Protein AF-A0AAW7YVW0-F1 (afdb_monomer)

pLDDT: mean 72.24, std 12.11, range [36.5, 84.19]

Radius of gyration: 11.52 Å; Cα contacts (8 Å, |Δi|>4): 104; chains: 1; bounding box: 27×32×23 Å

Foldseek 3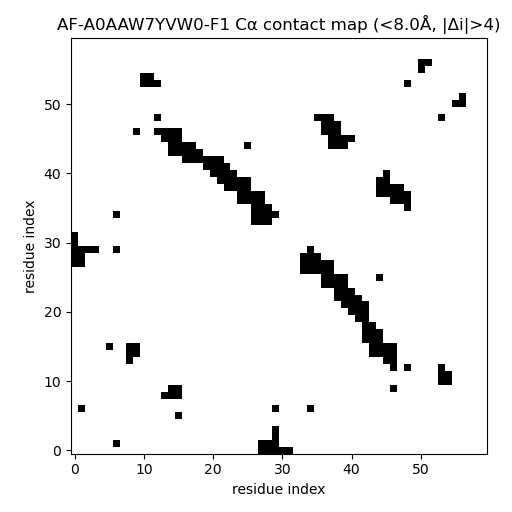Di:
DDDPVQLVCVLQQHKHQAQDQDAAKDFDDDPNRRPAIFGHDGRITHNPPPV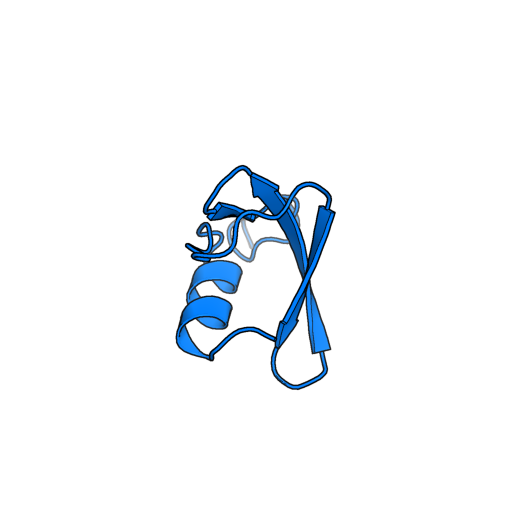VPRPPDDPD

Nearest PDB structures (foldseek):
  2frx-assembly2_B  TM=7.590E-01  e=1.346E-03  Escherichia coli
  1sgv-assembly2_B  TM=8.033E-01  e=7.890E-01  Mycobacterium tuberculosis H37Rv
  1sgv-assembly1_A  TM=7.941E-01  e=1.196E+00  Mycobacterium tuberculosis H37Rv

Secondary structure (DSSP, 8-state):
---HHHHHHHHTTPPEE--S---EEEEEEETTEEEEEEEEETTEEEE-S-TTTSS-S---

Solvent-accessible surface area (backbone atoms only — not comparable to full-atom values): 3632 Å² total; per-residue (Å²): 120,52,54,74,67,53,46,50,40,46,63,72,63,36,64,42,83,37,92,58,81,51,80,47,78,40,80,41,29,43,94,93,37,78,78,45,46,26,35,35,52,56,51,30,29,39,58,60,58,55,66,88,75,39,89,73,73,72,101,119

Mean predicted aligned error: 8.28 Å

Structure (mmCIF, N/CA/C/O backbone):
data_AF-A0AAW7YVW0-F1
#
_entry.id   AF-A0AAW7YVW0-F1
#
loop_
_atom_site.group_PDB
_atom_site.id
_atom_site.type_symbol
_atom_site.label_atom_id
_atom_site.label_alt_id
_atom_site.label_comp_id
_atom_site.label_asym_id
_atom_site.label_entity_id
_atom_site.label_seq_id
_atom_site.pdbx_PDB_ins_code
_atom_site.Cartn_x
_atom_site.Cartn_y
_atom_site.Cartn_z
_atom_site.occupancy
_atom_site.B_iso_or_equiv
_atom_site.auth_seq_id
_atom_site.auth_comp_id
_atom_site.auth_asym_id
_atom_site.auth_atom_id
_atom_site.pdbx_PDB_model_num
ATOM 1 N N . GLU A 1 1 ? -0.909 -9.198 0.518 1.00 68.81 1 GLU A N 1
ATOM 2 C CA . GLU A 1 1 ? -1.370 -8.784 1.855 1.00 68.81 1 GLU A CA 1
ATOM 3 C C . GLU A 1 1 ? -0.370 -7.807 2.451 1.00 68.81 1 GLU A C 1
ATOM 5 O O . GLU A 1 1 ? 0.831 -8.034 2.312 1.00 68.81 1 GLU A O 1
ATOM 10 N N . LEU A 1 2 ? -0.845 -6.698 3.012 1.00 75.50 2 LEU A N 1
ATOM 11 C CA . LEU A 1 2 ? -0.001 -5.711 3.689 1.00 75.50 2 LEU A CA 1
ATOM 12 C C . LEU A 1 2 ? 0.211 -6.079 5.159 1.00 75.50 2 LEU A C 1
ATOM 14 O O . LEU A 1 2 ? -0.649 -6.696 5.782 1.00 75.50 2 LEU A O 1
ATOM 18 N N . ASN A 1 3 ? 1.329 -5.639 5.734 1.00 81.25 3 ASN A N 1
ATOM 19 C CA . ASN A 1 3 ? 1.507 -5.649 7.188 1.00 81.25 3 ASN A CA 1
ATOM 20 C C . ASN A 1 3 ? 0.774 -4.471 7.842 1.00 81.25 3 ASN A C 1
ATOM 22 O O . ASN A 1 3 ? 0.513 -3.467 7.186 1.00 81.25 3 ASN A O 1
ATOM 26 N N . GLY A 1 4 ? 0.497 -4.550 9.149 1.00 79.69 4 GLY A N 1
ATOM 27 C CA . GLY A 1 4 ? -0.225 -3.491 9.875 1.00 79.69 4 GLY A CA 1
ATOM 28 C C . GLY A 1 4 ? 0.407 -2.099 9.740 1.00 79.69 4 GLY A C 1
ATOM 29 O O . GLY A 1 4 ? -0.310 -1.114 9.601 1.00 79.69 4 GLY A O 1
ATOM 30 N N . GLN A 1 5 ? 1.741 -2.023 9.679 1.00 82.50 5 GLN A N 1
ATOM 31 C CA . GLN A 1 5 ? 2.468 -0.768 9.443 1.00 82.50 5 GLN A CA 1
ATOM 32 C C . GLN A 1 5 ? 2.207 -0.208 8.038 1.00 82.50 5 GLN A C 1
ATOM 34 O O . GLN A 1 5 ? 1.821 0.946 7.892 1.00 82.50 5 GLN A O 1
ATOM 39 N N . GLN A 1 6 ? 2.316 -1.055 7.014 1.00 80.81 6 GLN A N 1
ATOM 40 C CA . GLN A 1 6 ? 2.042 -0.676 5.629 1.00 80.81 6 GLN A CA 1
ATOM 41 C C . GLN A 1 6 ? 0.567 -0.298 5.435 1.00 80.81 6 GLN A C 1
ATOM 43 O O . GLN A 1 6 ? 0.253 0.692 4.784 1.00 80.81 6 GLN A O 1
ATOM 48 N N . ALA A 1 7 ? -0.361 -1.051 6.027 1.00 79.69 7 ALA A N 1
ATOM 49 C CA . ALA A 1 7 ? -1.777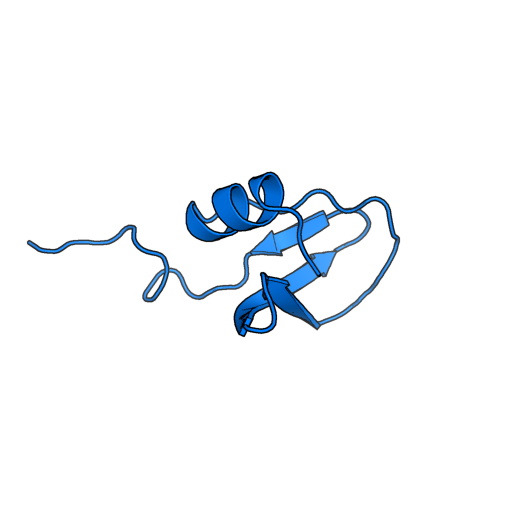 -0.709 5.995 1.00 79.69 7 ALA A CA 1
ATOM 50 C C . ALA A 1 7 ? -2.024 0.668 6.630 1.00 79.69 7 ALA A C 1
ATOM 52 O O . ALA A 1 7 ? -2.747 1.475 6.053 1.00 79.69 7 ALA A O 1
ATOM 53 N N . HIS A 1 8 ? -1.382 0.970 7.764 1.00 80.50 8 HIS A N 1
ATO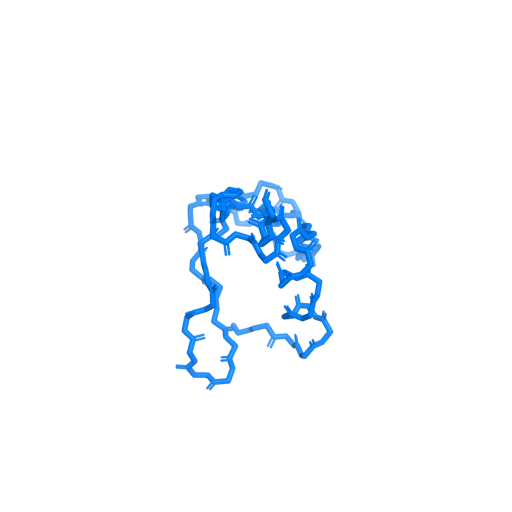M 54 C CA . HIS A 1 8 ? -1.461 2.285 8.400 1.00 80.50 8 HIS A CA 1
ATOM 55 C C . HIS 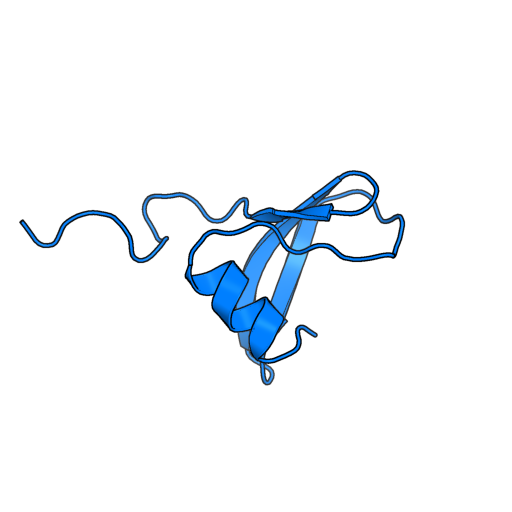A 1 8 ? -0.941 3.405 7.486 1.00 80.50 8 HIS A C 1
ATOM 57 O O . HIS A 1 8 ? -1.638 4.398 7.290 1.00 80.50 8 HIS A O 1
ATOM 63 N N . GLU A 1 9 ? 0.227 3.230 6.863 1.00 80.75 9 GLU A N 1
ATOM 64 C CA . GLU A 1 9 ? 0.782 4.188 5.896 1.00 80.75 9 GLU A CA 1
ATOM 65 C C . GLU A 1 9 ? -0.164 4.415 4.710 1.00 80.75 9 GLU A C 1
ATOM 67 O O . GLU A 1 9 ? -0.417 5.557 4.321 1.00 80.75 9 GLU A O 1
ATOM 72 N N . PHE A 1 10 ? -0.757 3.341 4.189 1.00 78.12 10 PHE A N 1
ATOM 73 C CA . PHE A 1 10 ? -1.736 3.412 3.111 1.00 78.12 10 PHE A CA 1
ATOM 74 C C . PHE A 1 10 ? -2.992 4.194 3.521 1.00 78.12 10 PHE A C 1
ATOM 76 O O . PHE A 1 10 ? -3.454 5.058 2.775 1.00 78.12 10 PHE A O 1
ATOM 83 N N . TYR A 1 11 ? -3.509 3.956 4.732 1.00 73.19 11 TYR A N 1
ATOM 84 C CA . TYR A 1 11 ? -4.631 4.715 5.296 1.00 73.19 11 TYR A CA 1
ATOM 85 C C . TYR A 1 11 ? -4.306 6.200 5.500 1.00 73.19 11 TYR A C 1
ATOM 87 O O . TYR A 1 11 ? -5.205 7.035 5.405 1.00 73.19 11 TYR A O 1
ATOM 95 N N . GLN A 1 12 ? -3.038 6.537 5.738 1.00 75.06 12 GLN A N 1
ATOM 96 C CA . GLN A 1 12 ? -2.545 7.917 5.792 1.00 75.06 12 GLN A CA 1
ATOM 97 C C . GLN A 1 12 ? -2.280 8.521 4.401 1.00 75.06 12 GLN A C 1
ATOM 99 O O . GLN A 1 12 ? -1.780 9.640 4.293 1.00 75.06 12 GLN A O 1
ATOM 104 N N . GLY A 1 13 ? -2.590 7.794 3.325 1.00 73.00 13 GLY A N 1
ATOM 105 C CA . GLY A 1 13 ? -2.380 8.242 1.953 1.00 73.00 13 GLY A CA 1
ATOM 106 C C . GLY A 1 13 ? -0.921 8.194 1.492 1.00 73.00 13 GLY A C 1
ATOM 107 O O . GLY A 1 13 ? -0.606 8.785 0.456 1.00 73.00 13 GLY A O 1
ATOM 108 N N . LYS A 1 14 ? -0.037 7.507 2.226 1.00 77.19 14 LYS A N 1
ATOM 109 C CA . LYS A 1 14 ? 1.370 7.329 1.851 1.00 77.19 14 LYS A CA 1
ATOM 110 C C . LYS A 1 14 ? 1.552 6.189 0.851 1.00 77.19 14 LYS A C 1
ATOM 112 O O . LYS A 1 14 ? 0.751 5.257 0.768 1.00 77.19 14 LYS A O 1
ATOM 117 N N . ASP A 1 15 ? 2.618 6.286 0.062 1.00 82.25 15 ASP A N 1
ATOM 118 C CA . ASP A 1 15 ? 3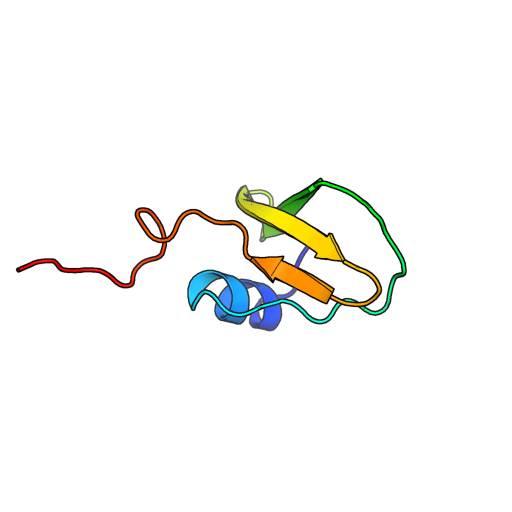.065 5.207 -0.811 1.00 82.25 15 ASP A CA 1
ATOM 119 C C . ASP A 1 15 ? 3.696 4.055 -0.023 1.00 82.25 15 ASP A C 1
ATOM 121 O O . ASP A 1 15 ? 4.368 4.256 0.983 1.00 82.25 15 ASP A O 1
ATOM 125 N N . ILE A 1 16 ? 3.480 2.832 -0.511 1.00 82.50 16 ILE A N 1
ATOM 126 C CA . ILE A 1 16 ? 4.027 1.619 0.097 1.00 82.50 16 ILE A CA 1
ATOM 127 C C . ILE A 1 16 ? 5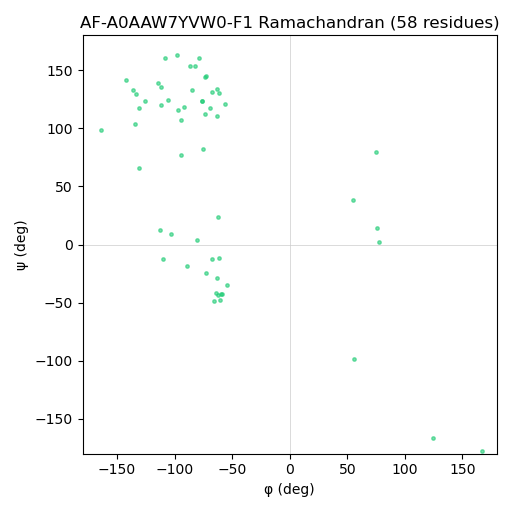.300 1.256 -0.656 1.00 82.50 16 ILE A C 1
ATOM 129 O O . ILE A 1 16 ? 5.257 0.919 -1.846 1.00 82.50 16 ILE A O 1
ATOM 133 N N . ALA A 1 17 ? 6.438 1.292 0.033 1.00 78.25 17 ALA A N 1
ATOM 134 C CA . ALA A 1 17 ? 7.668 0.717 -0.489 1.00 78.25 17 ALA A CA 1
ATOM 135 C C . ALA A 1 17 ? 7.518 -0.809 -0.513 1.00 78.25 17 ALA A C 1
ATOM 137 O O . ALA A 1 17 ? 7.320 -1.441 0.527 1.00 78.25 17 ALA A O 1
ATOM 138 N N . TYR A 1 18 ? 7.575 -1.400 -1.707 1.00 77.69 18 TYR A N 1
ATOM 139 C CA . TYR A 1 18 ? 7.461 -2.843 -1.863 1.00 77.69 18 TYR A CA 1
ATOM 140 C C . TYR A 1 18 ? 8.607 -3.334 -2.754 1.00 77.69 18 TYR A C 1
ATOM 142 O O . TYR A 1 18 ? 8.663 -2.960 -3.926 1.00 77.69 18 TYR A O 1
ATOM 150 N N . PRO A 1 19 ? 9.511 -4.187 -2.232 1.00 67.38 19 PRO A N 1
ATOM 151 C CA . PRO A 1 19 ? 10.785 -4.506 -2.882 1.00 67.38 19 PRO A CA 1
ATOM 152 C C . PRO A 1 19 ? 10.644 -5.291 -4.192 1.00 67.38 19 PRO A C 1
ATOM 154 O O . PRO A 1 19 ? 11.607 -5.408 -4.947 1.00 67.38 19 PRO A O 1
ATOM 157 N N . ASN A 1 20 ? 9.456 -5.828 -4.480 1.00 69.06 20 ASN A N 1
ATOM 158 C CA . ASN A 1 20 ? 9.190 -6.530 -5.728 1.00 69.06 20 ASN A CA 1
ATOM 159 C C . ASN A 1 20 ? 9.064 -5.565 -6.918 1.00 69.06 20 ASN A C 1
ATOM 161 O O . ASN A 1 20 ? 8.524 -4.465 -6.819 1.00 69.06 20 ASN A O 1
ATOM 165 N N . ALA A 1 21 ? 9.536 -5.998 -8.082 1.00 62.59 21 ALA A N 1
ATOM 166 C CA . ALA A 1 21 ? 9.397 -5.251 -9.323 1.00 62.59 21 ALA A CA 1
ATOM 167 C C . ALA A 1 21 ? 8.150 -5.724 -10.075 1.00 62.59 21 ALA A C 1
ATOM 169 O O . ALA A 1 21 ? 8.249 -6.491 -11.028 1.00 62.59 21 ALA A O 1
ATOM 170 N N . ASN A 1 22 ? 6.972 -5.285 -9.634 1.00 68.12 22 ASN A N 1
ATOM 171 C CA . ASN A 1 22 ? 5.727 -5.535 -10.355 1.00 68.12 22 ASN A CA 1
ATOM 172 C C . ASN A 1 22 ? 5.329 -4.328 -11.223 1.00 68.12 22 ASN A C 1
ATOM 174 O O . ASN A 1 22 ? 5.859 -3.219 -11.090 1.00 68.12 22 ASN A O 1
ATOM 178 N N . LYS A 1 23 ? 4.426 -4.543 -12.177 1.00 71.94 23 LYS A N 1
ATOM 179 C CA . LYS A 1 23 ? 3.894 -3.478 -13.035 1.00 71.94 23 LYS A CA 1
ATOM 180 C C . LYS A 1 23 ? 2.391 -3.643 -13.154 1.00 71.94 23 LYS A C 1
ATOM 182 O O . LYS A 1 23 ? 1.924 -4.733 -13.455 1.00 71.94 23 LYS A O 1
ATOM 187 N N . GLY A 1 24 ? 1.664 -2.545 -12.977 1.00 80.81 24 GLY A N 1
ATOM 188 C CA . GLY A 1 24 ? 0.216 -2.509 -13.171 1.00 80.81 24 GLY A CA 1
ATOM 189 C C . GLY A 1 24 ? -0.541 -2.014 -11.948 1.00 80.81 24 GLY A C 1
ATOM 190 O O . GLY A 1 24 ? 0.034 -1.420 -11.035 1.00 80.81 24 GLY A O 1
ATOM 191 N N . GLU A 1 25 ? -1.849 -2.220 -11.967 1.00 80.56 25 GLU A N 1
ATOM 192 C CA . GLU A 1 25 ? -2.754 -1.906 -10.865 1.00 80.56 25 GLU A CA 1
ATOM 193 C C . GLU A 1 25 ? -2.775 -3.075 -9.878 1.00 80.56 25 GLU A C 1
ATOM 195 O O . GLU A 1 25 ? -2.853 -4.238 -10.266 1.00 80.56 25 GLU A O 1
ATOM 200 N N . VAL A 1 26 ? -2.649 -2.765 -8.592 1.00 80.75 26 VAL A N 1
ATOM 201 C CA . VAL A 1 26 ? -2.565 -3.732 -7.499 1.00 80.75 26 VAL A CA 1
ATOM 202 C C . VAL A 1 26 ? -3.639 -3.409 -6.473 1.00 80.75 26 VAL A C 1
ATOM 204 O O . VAL A 1 26 ? -3.679 -2.311 -5.922 1.00 80.75 26 VAL A O 1
ATOM 207 N N . ALA A 1 27 ? -4.496 -4.384 -6.185 1.00 78.38 27 ALA A N 1
ATOM 208 C CA . ALA A 1 27 ? -5.400 -4.300 -5.050 1.00 78.38 27 ALA A CA 1
ATOM 209 C C . ALA A 1 27 ? -4.622 -4.566 -3.758 1.00 78.38 27 ALA A C 1
ATOM 211 O O . ALA A 1 27 ? -3.960 -5.593 -3.600 1.00 78.38 27 ALA A O 1
ATOM 212 N N . LEU A 1 28 ? -4.692 -3.616 -2.836 1.00 78.50 28 LEU A N 1
ATOM 213 C CA . LEU A 1 28 ? -4.088 -3.701 -1.521 1.00 78.50 28 LEU A CA 1
ATOM 214 C C . LEU A 1 28 ? -5.129 -4.275 -0.577 1.00 78.50 28 LEU A C 1
ATOM 216 O O . LEU A 1 28 ? -6.201 -3.703 -0.384 1.00 78.50 28 LEU A O 1
ATOM 220 N N . SER A 1 29 ? -4.805 -5.429 -0.009 1.00 81.62 29 SER A N 1
ATOM 221 C CA . SER A 1 29 ? -5.622 -6.111 0.981 1.00 81.62 29 SER A CA 1
ATOM 222 C C . SER A 1 29 ? -4.909 -6.167 2.324 1.00 81.62 29 SER A C 1
ATOM 224 O O . SER A 1 29 ? -3.698 -6.411 2.401 1.00 81.62 29 SER A O 1
ATOM 226 N N . TYR A 1 30 ? -5.673 -5.938 3.383 1.00 82.25 30 TYR A N 1
ATOM 227 C CA . TYR A 1 30 ? -5.244 -6.041 4.765 1.00 82.25 30 TYR A CA 1
ATOM 228 C C . TYR A 1 30 ? -6.287 -6.828 5.556 1.00 82.25 30 TYR A C 1
ATOM 230 O O . TYR A 1 30 ? -7.476 -6.527 5.478 1.00 82.25 30 TYR A O 1
ATOM 238 N N . GLN A 1 31 ? -5.840 -7.845 6.297 1.00 81.81 31 GLN A N 1
ATOM 239 C CA . GLN A 1 31 ? -6.693 -8.661 7.170 1.00 81.81 31 GLN A CA 1
ATOM 240 C C . GLN A 1 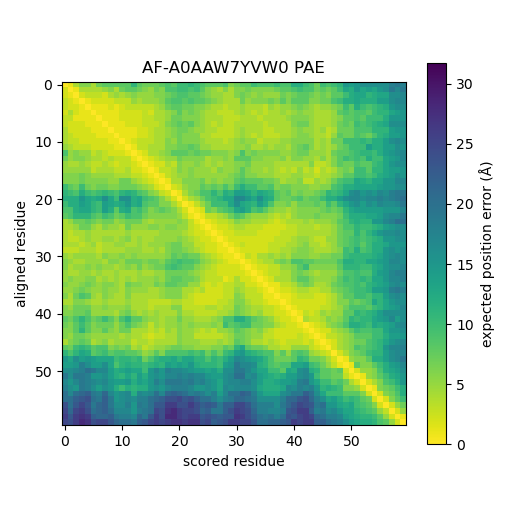31 ? -7.908 -9.287 6.444 1.00 81.81 31 GLN A C 1
ATOM 242 O O . GLN A 1 31 ? -9.016 -9.339 6.970 1.00 81.81 31 GLN A O 1
ATOM 247 N N . GLY A 1 32 ? -7.713 -9.727 5.197 1.00 80.56 32 GLY A N 1
ATOM 248 C CA . GLY A 1 32 ? -8.783 -10.294 4.366 1.00 80.56 32 GLY A CA 1
ATOM 249 C C . GLY A 1 32 ? -9.742 -9.268 3.748 1.00 80.56 32 GLY A C 1
ATOM 250 O O . GLY A 1 32 ? -10.661 -9.658 3.033 1.00 80.56 32 GLY A O 1
ATOM 251 N N . GLN A 1 33 ? -9.527 -7.967 3.959 1.00 77.44 33 GLN A N 1
ATOM 252 C CA . GLN A 1 33 ? -10.322 -6.897 3.354 1.00 77.44 33 GLN A CA 1
ATOM 253 C C . GLN A 1 33 ? -9.490 -6.104 2.347 1.00 77.44 33 GLN A C 1
ATOM 255 O O . GLN A 1 33 ? -8.347 -5.743 2.615 1.00 77.44 33 GLN A O 1
ATOM 260 N N . VAL A 1 34 ? -10.054 -5.811 1.174 1.00 81.31 34 VAL A N 1
ATOM 261 C CA . VAL A 1 34 ? -9.418 -4.907 0.205 1.00 81.31 34 VAL A CA 1
ATOM 262 C C . VAL A 1 34 ? -9.553 -3.481 0.732 1.00 81.31 34 VAL A C 1
ATOM 264 O O . VAL A 1 34 ? -10.657 -2.956 0.825 1.00 81.31 34 VAL A O 1
ATOM 267 N N . ILE A 1 35 ? -8.427 -2.872 1.101 1.00 77.19 35 ILE A N 1
ATOM 268 C CA . ILE A 1 35 ? -8.369 -1.517 1.662 1.00 77.19 35 ILE A CA 1
ATOM 269 C C . ILE A 1 35 ? -8.219 -0.443 0.5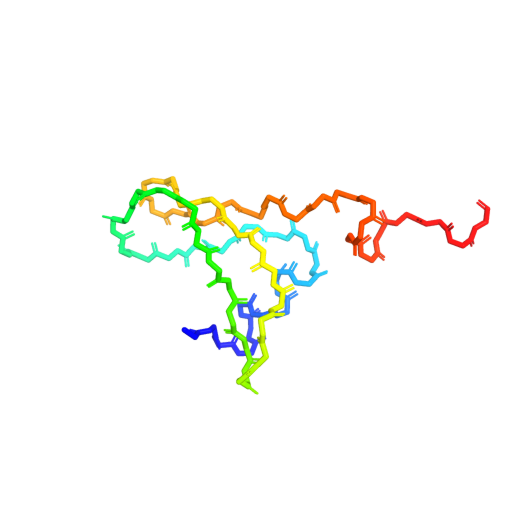86 1.00 77.19 35 ILE A C 1
ATOM 271 O O . ILE A 1 35 ? -8.491 0.724 0.844 1.00 77.19 35 ILE A O 1
ATOM 275 N N . GLY A 1 36 ? -7.792 -0.818 -0.622 1.00 77.69 36 GLY A N 1
ATOM 276 C CA . GLY A 1 36 ? -7.784 0.098 -1.751 1.00 77.69 36 GLY A CA 1
ATOM 277 C C . GLY A 1 36 ? -6.996 -0.378 -2.956 1.00 77.69 36 GLY A C 1
ATOM 278 O O . GLY A 1 36 ? -6.456 -1.481 -2.984 1.00 77.69 36 GLY A O 1
ATOM 279 N N . LEU A 1 37 ? -6.947 0.477 -3.975 1.00 79.50 37 LEU A N 1
ATOM 280 C CA . LEU A 1 37 ? -6.218 0.238 -5.214 1.00 79.50 37 LEU A CA 1
ATOM 281 C C . LEU A 1 37 ? -4.951 1.096 -5.237 1.00 79.50 37 LEU A C 1
ATOM 283 O O . LEU A 1 37 ? -4.982 2.320 -5.091 1.00 79.50 37 LEU A O 1
ATOM 287 N N . GLY A 1 38 ? -3.821 0.430 -5.421 1.00 81.56 38 GLY A N 1
ATOM 288 C CA . GLY A 1 38 ? -2.531 1.044 -5.666 1.00 81.56 38 GLY A CA 1
ATOM 289 C C . GLY A 1 38 ? -2.091 0.827 -7.107 1.00 81.56 38 GLY A C 1
ATOM 290 O O . GLY A 1 38 ? -2.546 -0.082 -7.796 1.00 81.56 38 GLY A O 1
ATOM 291 N N . LYS A 1 39 ? -1.155 1.648 -7.570 1.00 82.62 39 LYS A N 1
ATOM 292 C CA . LYS A 1 39 ? -0.470 1.435 -8.844 1.00 82.62 39 LYS A CA 1
ATOM 293 C C . LYS A 1 39 ? 0.980 1.082 -8.581 1.00 82.62 39 LYS A C 1
ATOM 295 O O . LYS A 1 39 ? 1.720 1.876 -7.999 1.00 82.62 39 LYS A O 1
ATOM 300 N N . TRP A 1 40 ? 1.397 -0.094 -9.026 1.00 84.19 40 TRP A N 1
ATOM 301 C CA . TRP A 1 40 ? 2.775 -0.536 -8.899 1.00 84.19 40 TRP A CA 1
ATOM 302 C C . TRP A 1 40 ? 3.665 0.161 -9.917 1.00 84.19 40 TRP A C 1
ATOM 304 O O . TRP A 1 40 ? 3.441 0.097 -11.129 1.00 84.19 40 TRP A O 1
ATOM 314 N N . ILE A 1 41 ? 4.699 0.833 -9.418 1.00 79.00 41 ILE A N 1
ATOM 315 C CA . ILE A 1 41 ? 5.653 1.591 -10.217 1.00 79.00 41 ILE A CA 1
ATOM 316 C C . ILE A 1 41 ? 7.063 1.254 -9.726 1.00 79.00 41 ILE A C 1
ATOM 318 O O . ILE A 1 41 ? 7.528 1.756 -8.703 1.00 79.00 41 ILE A O 1
ATOM 322 N N . ARG A 1 42 ? 7.774 0.421 -10.494 1.00 76.38 42 ARG A N 1
ATOM 323 C CA . ARG A 1 42 ? 9.128 -0.066 -10.173 1.00 76.38 42 ARG A CA 1
ATOM 324 C C . ARG A 1 42 ? 9.176 -0.756 -8.800 1.00 76.38 42 ARG A C 1
ATOM 326 O O . ARG A 1 42 ? 8.801 -1.912 -8.719 1.00 76.38 42 ARG A O 1
ATOM 333 N N . ASN A 1 43 ? 9.614 -0.058 -7.752 1.00 78.38 43 ASN A N 1
ATOM 334 C CA . ASN A 1 43 ? 9.830 -0.585 -6.392 1.00 78.38 43 ASN A CA 1
ATOM 335 C C . ASN A 1 43 ? 8.842 0.018 -5.366 1.00 78.38 43 ASN A C 1
ATOM 337 O O . ASN A 1 43 ? 9.042 -0.015 -4.157 1.00 78.38 43 ASN A O 1
ATOM 341 N N . LYS A 1 44 ? 7.794 0.693 -5.839 1.00 79.94 44 LYS A N 1
ATOM 342 C CA . LYS A 1 44 ? 6.828 1.342 -4.953 1.00 79.94 44 LYS A CA 1
ATOM 343 C C . LYS A 1 44 ? 5.428 1.206 -5.493 1.00 79.94 44 LYS A C 1
ATOM 345 O O . LYS A 1 44 ? 5.193 1.314 -6.697 1.00 79.94 44 LYS A O 1
ATOM 350 N N . ILE A 1 45 ? 4.500 0.997 -4.581 1.00 82.69 45 ILE A N 1
ATOM 351 C CA . ILE A 1 45 ? 3.079 1.012 -4.863 1.00 82.69 45 ILE A CA 1
ATOM 352 C C . ILE A 1 45 ? 2.610 2.425 -4.544 1.00 82.69 45 ILE A C 1
ATOM 354 O O . ILE A 1 45 ? 2.542 2.826 -3.381 1.00 82.69 45 ILE A O 1
ATOM 358 N N . LYS A 1 46 ? 2.318 3.205 -5.589 1.00 79.69 46 LYS A N 1
ATOM 359 C CA . LYS A 1 46 ? 1.662 4.494 -5.397 1.00 79.69 46 LYS A CA 1
ATOM 360 C C . LYS A 1 46 ? 0.262 4.237 -4.893 1.00 79.69 46 LYS A C 1
ATOM 362 O O . LYS A 1 46 ? -0.491 3.485 -5.513 1.00 79.69 46 LYS A O 1
ATOM 367 N N . ASN A 1 47 ? -0.095 4.942 -3.833 1.00 74.56 47 ASN A N 1
ATOM 368 C CA . ASN A 1 47 ? -1.482 5.074 -3.471 1.00 74.56 47 ASN A CA 1
ATOM 369 C C . ASN A 1 47 ? -2.212 5.820 -4.599 1.00 74.56 47 ASN A C 1
ATOM 371 O O . ASN A 1 47 ? -1.931 6.992 -4.855 1.00 74.56 47 ASN A O 1
ATOM 375 N N . SER A 1 48 ? -3.080 5.112 -5.321 1.00 64.56 48 SER A N 1
ATOM 376 C CA . SER A 1 48 ? -3.961 5.709 -6.328 1.00 64.56 48 SER A CA 1
ATOM 377 C C . SER A 1 48 ? -5.382 5.846 -5.788 1.00 64.56 48 SER A C 1
ATOM 379 O O . SER A 1 48 ? -6.289 6.174 -6.551 1.00 64.56 48 SER A O 1
ATOM 381 N N . TYR A 1 49 ? -5.559 5.603 -4.482 1.00 58.97 49 TYR A N 1
ATOM 382 C CA . TYR A 1 49 ? -6.813 5.821 -3.791 1.00 58.97 49 TYR A CA 1
ATOM 383 C C . TYR A 1 49 ? -7.212 7.281 -3.992 1.00 58.97 49 TYR A C 1
ATOM 385 O O . TYR A 1 49 ? -6.416 8.187 -3.699 1.00 58.97 49 TYR A O 1
ATOM 393 N N . PRO A 1 50 ? -8.388 7.524 -4.581 1.00 52.44 50 PRO A N 1
ATOM 394 C CA . PRO A 1 50 ? -8.777 8.862 -4.953 1.00 52.44 50 PRO A CA 1
ATOM 395 C C . PRO A 1 50 ? -8.884 9.686 -3.665 1.00 52.44 50 PRO A C 1
ATOM 397 O O . PRO A 1 50 ? -9.395 9.233 -2.639 1.00 52.44 50 PRO A O 1
ATOM 400 N N . ARG A 1 51 ? -8.308 10.891 -3.699 1.00 53.94 51 ARG A N 1
ATOM 401 C CA . ARG A 1 51 ? -8.141 11.776 -2.528 1.00 53.94 51 ARG A CA 1
ATOM 402 C C . ARG A 1 51 ? -9.475 12.202 -1.895 1.00 53.94 51 ARG A C 1
ATOM 404 O O . ARG A 1 51 ? -9.475 12.756 -0.810 1.00 53.94 51 ARG A O 1
ATOM 411 N N . GLU A 1 52 ? -10.578 11.937 -2.584 1.00 51.94 52 GLU A N 1
ATOM 412 C CA . GLU A 1 52 ? -11.968 12.059 -2.132 1.00 51.94 52 GLU A CA 1
ATOM 413 C C . GLU A 1 52 ? -12.411 10.975 -1.126 1.00 51.94 52 GLU A C 1
ATOM 415 O O . GLU A 1 52 ? -13.316 11.222 -0.340 1.00 51.94 52 GLU A O 1
ATOM 420 N N . LEU A 1 53 ? -11.768 9.798 -1.112 1.00 52.25 53 LEU A N 1
ATOM 421 C CA . LEU A 1 53 ? -12.017 8.705 -0.153 1.00 52.25 53 LEU A CA 1
ATOM 422 C C . LEU A 1 53 ? -10.857 8.505 0.838 1.00 52.25 53 LEU A C 1
ATOM 424 O O . LEU A 1 53 ? -10.999 7.782 1.827 1.00 52.25 53 LEU A O 1
ATOM 428 N N . VAL A 1 54 ? -9.698 9.123 0.582 1.00 54.66 54 VAL A N 1
ATOM 429 C CA . VAL A 1 54 ? -8.640 9.279 1.590 1.00 54.66 54 VAL A CA 1
ATOM 430 C C . VAL A 1 54 ? -9.229 10.099 2.736 1.00 54.66 54 VAL A C 1
ATOM 432 O O . VAL A 1 54 ? -9.816 11.147 2.493 1.00 54.66 54 VAL A O 1
ATOM 435 N N . LYS A 1 55 ? -9.070 9.630 3.981 1.00 56.66 55 LYS A N 1
ATOM 436 C CA . LYS A 1 55 ? -9.600 10.232 5.226 1.00 56.66 55 LYS A CA 1
ATOM 437 C C . LYS A 1 55 ? -9.061 11.644 5.551 1.00 56.66 55 LYS A C 1
ATOM 439 O O . LYS A 1 55 ? -9.080 12.054 6.705 1.00 56.66 55 LYS A O 1
ATOM 444 N N . ASP A 1 56 ? -8.595 12.387 4.556 1.00 58.00 56 ASP A N 1
ATOM 445 C CA . ASP A 1 56 ? -8.046 13.731 4.674 1.00 58.00 56 ASP A CA 1
ATOM 446 C C . ASP A 1 56 ? -8.688 14.651 3.620 1.00 58.00 56 ASP A C 1
ATOM 448 O O . ASP A 1 56 ? -8.054 15.097 2.665 1.00 58.00 56 ASP A O 1
ATOM 452 N N . LYS A 1 57 ? -9.999 14.892 3.763 1.00 42.22 57 LYS A N 1
ATOM 453 C CA . LYS A 1 57 ? -10.606 16.190 3.430 1.00 42.22 57 LYS A CA 1
ATOM 454 C C . LYS A 1 57 ? -12.008 16.351 4.033 1.00 42.22 57 LYS A C 1
ATOM 456 O O . LYS A 1 57 ? -13.000 15.914 3.468 1.00 42.22 57 LYS A O 1
ATOM 461 N N . GLY A 1 58 ? -12.049 17.049 5.168 1.00 44.59 58 GLY A N 1
ATOM 462 C CA . GLY A 1 58 ? -13.075 18.052 5.459 1.00 44.59 58 GLY A CA 1
ATOM 463 C C . GLY A 1 58 ? -14.471 17.558 5.824 1.00 44.59 58 GLY A C 1
ATOM 464 O O . GLY A 1 58 ? -15.402 17.700 5.042 1.00 44.59 58 GLY A O 1
ATOM 465 N N . LEU A 1 59 ? -14.652 17.133 7.075 1.00 44.19 59 LEU A N 1
ATOM 466 C CA . LEU A 1 59 ? -15.861 17.533 7.793 1.00 44.19 59 LEU A CA 1
ATOM 467 C C . LEU A 1 59 ? -15.675 19.006 8.207 1.00 44.19 59 LEU A C 1
ATOM 469 O O . LEU A 1 59 ? -15.199 19.261 9.310 1.00 44.19 59 LEU A O 1
ATOM 473 N N . ALA A 1 60 ? -15.937 19.933 7.282 1.00 36.50 60 ALA A N 1
ATOM 474 C CA . ALA A 1 60 ? -16.277 21.348 7.506 1.00 36.50 60 ALA A CA 1
ATOM 475 C C . ALA A 1 60 ? -16.514 22.037 6.156 1.00 36.50 60 ALA A C 1
ATOM 477 O O . ALA A 1 60 ? -15.575 22.028 5.325 1.00 36.50 60 ALA A O 1
#

Sequence (60 aa):
ELNGQQAHEFYQGKDIAYPNANKGEVALSYQGQVIGLGKWIRNKIKNSYPRELVKDKGLA

Organism: NCBI:txid3062664

InterPro domains:
  IPR027391 rRNA small subunit methyltransferase F, RNA-binding PUA-like domain [PF13636] (7-54)